Protein AF-A0AB35IXQ9-F1 (afdb_monomer_lite)

Secondary structure (DSSP, 8-state):
--HHHHHHHHHHHHHHHHHT--SB-GGGGG-HHHHHHHHHHHHHHHHHHHHH-TTSPPPPHHHHHHHHHHHHHHHIIIIIIIIHHHHHHHHHTT--TTHHHHHHHHHHHHHHHHIIIIISS---HHHHHHHHHHHHHHHHHHHHHHHHH-BTHHHHHHHHHHHHHHHHHHHHHHHHT--

pLDDT: mean 87.47, std 11.43, range [44.72, 97.62]

Sequence (179 aa):
MFSPLLTAIIPTIIIWLLMGDYPFHFEKLIDYKVWVIAAVTLVATCAMVMFGSRTKEAYKPTELIGMCIEAACMEIPQRAMMQAIVLWLLLKWNLNLLSCILINALIWCGDIIFQAVVIQKQVSVKKLLIEVISSFVFSIGIGYVFYAARCIILPMALHSLERFVTNYHRKANYSFSNE

Radius of gyration: 16.93 Å; chains: 1; bounding box: 35×29×53 Å

Structure (mmCIF, N/CA/C/O backbone):
data_AF-A0AB35IXQ9-F1
#
_entry.id   AF-A0AB35IXQ9-F1
#
loop_
_atom_site.group_PDB
_atom_site.id
_atom_site.type_symbol
_atom_site.label_atom_id
_atom_site.label_alt_id
_atom_site.label_comp_id
_atom_site.label_asym_id
_atom_site.label_entity_id
_atom_site.label_seq_id
_atom_site.pdbx_PDB_ins_code
_atom_site.Cartn_x
_atom_site.Cartn_y
_atom_site.Cartn_z
_atom_site.occupancy
_atom_site.B_iso_or_equiv
_atom_site.auth_seq_id
_atom_site.auth_comp_id
_atom_site.auth_asym_id
_atom_site.auth_atom_id
_atom_site.pdbx_PDB_model_num
ATOM 1 N N . MET A 1 1 ? 18.814 -3.228 2.247 1.00 46.38 1 MET A N 1
ATOM 2 C CA . MET A 1 1 ? 18.122 -1.937 2.412 1.00 46.38 1 MET A CA 1
ATOM 3 C C . MET A 1 1 ? 16.930 -2.177 3.347 1.00 46.38 1 MET A C 1
ATOM 5 O O . MET A 1 1 ? 15.901 -2.631 2.892 1.00 46.38 1 MET A O 1
ATOM 9 N N . PHE A 1 2 ? 17.096 -2.021 4.671 1.00 53.06 2 PHE A N 1
ATOM 10 C CA . PHE A 1 2 ? 16.065 -2.349 5.692 1.00 53.06 2 PHE A CA 1
ATOM 11 C C . PHE A 1 2 ? 15.712 -1.162 6.608 1.00 53.06 2 PHE A C 1
ATOM 13 O O . PHE A 1 2 ? 14.945 -1.304 7.556 1.00 53.06 2 PHE A O 1
ATOM 20 N N . SER A 1 3 ? 16.264 0.022 6.327 1.00 67.12 3 SER A N 1
ATOM 21 C CA . SER A 1 3 ? 16.116 1.200 7.188 1.00 67.12 3 SER A CA 1
ATOM 22 C C . SER A 1 3 ? 14.655 1.659 7.351 1.00 67.12 3 SER A C 1
ATOM 24 O O . SER A 1 3 ? 14.257 1.808 8.504 1.00 67.12 3 SER A O 1
ATOM 26 N N . PRO A 1 4 ? 13.821 1.774 6.292 1.00 70.00 4 PRO A N 1
ATOM 27 C CA . PRO A 1 4 ? 12.439 2.248 6.438 1.00 70.00 4 PRO A CA 1
ATOM 28 C C . PRO A 1 4 ? 11.548 1.288 7.234 1.00 70.00 4 PRO A C 1
ATOM 30 O O . PRO A 1 4 ? 10.753 1.718 8.069 1.00 70.00 4 PRO A O 1
ATOM 33 N N . LEU A 1 5 ? 11.710 -0.022 7.012 1.00 75.50 5 LEU A N 1
ATOM 34 C CA . LEU A 1 5 ? 10.971 -1.051 7.742 1.00 75.50 5 LEU A CA 1
ATOM 35 C C . LEU A 1 5 ? 11.308 -0.998 9.234 1.00 75.50 5 LEU A C 1
ATOM 37 O O . LEU A 1 5 ? 10.406 -0.931 10.061 1.00 75.50 5 LEU A O 1
ATOM 41 N N . LEU A 1 6 ? 12.601 -0.970 9.573 1.00 78.00 6 LEU A N 1
ATOM 42 C CA . LEU A 1 6 ? 13.056 -0.917 10.962 1.00 78.00 6 LEU A CA 1
ATOM 43 C C . LEU A 1 6 ? 12.566 0.348 11.674 1.00 78.00 6 LEU A C 1
ATOM 45 O O . LEU A 1 6 ? 12.098 0.264 12.808 1.00 78.00 6 LEU A O 1
ATOM 49 N N . THR A 1 7 ? 12.599 1.501 10.999 1.00 81.44 7 THR A N 1
ATOM 50 C CA . THR A 1 7 ? 12.069 2.753 11.560 1.00 81.44 7 THR A CA 1
ATOM 51 C C . THR A 1 7 ? 10.556 2.726 11.750 1.00 81.44 7 THR A C 1
ATOM 53 O O . THR A 1 7 ? 10.043 3.420 12.624 1.00 81.44 7 THR A O 1
ATOM 56 N N . ALA A 1 8 ? 9.836 1.920 10.968 1.00 85.50 8 ALA A N 1
ATOM 57 C CA . ALA A 1 8 ? 8.383 1.853 11.018 1.00 85.50 8 ALA A CA 1
ATOM 58 C C . ALA A 1 8 ? 7.841 0.910 12.096 1.00 85.50 8 ALA A C 1
ATOM 60 O O . ALA A 1 8 ? 6.701 1.088 12.516 1.00 85.50 8 ALA A O 1
ATOM 61 N N . ILE A 1 9 ? 8.625 -0.060 12.582 1.00 86.44 9 ILE A N 1
ATOM 62 C CA . ILE A 1 9 ? 8.154 -1.055 13.563 1.00 86.44 9 ILE A CA 1
ATOM 63 C C . ILE A 1 9 ? 7.640 -0.383 14.840 1.00 86.44 9 ILE A C 1
ATOM 65 O O . ILE A 1 9 ? 6.520 -0.659 15.266 1.00 86.44 9 ILE A O 1
ATOM 69 N N . ILE A 1 10 ? 8.427 0.521 15.435 1.00 87.81 10 ILE A N 1
ATOM 70 C CA . ILE A 1 10 ? 8.063 1.157 16.711 1.00 87.81 10 ILE A CA 1
ATOM 71 C C . ILE A 1 10 ? 6.775 1.989 16.569 1.00 87.81 10 ILE A C 1
ATOM 73 O O . ILE A 1 10 ? 5.832 1.728 17.321 1.00 87.81 10 ILE A O 1
ATOM 77 N N . PRO A 1 11 ? 6.654 2.927 15.604 1.00 87.75 11 PRO A N 1
ATOM 78 C CA . PRO A 1 11 ? 5.412 3.679 15.435 1.00 87.75 11 PRO A CA 1
ATOM 79 C C . PRO A 1 11 ? 4.213 2.794 15.066 1.00 87.75 11 PRO A C 1
ATOM 81 O O . PRO A 1 11 ? 3.101 3.077 15.505 1.00 87.75 11 PRO A O 1
ATOM 84 N N . THR A 1 12 ? 4.433 1.708 14.314 1.00 90.12 12 THR A N 1
ATOM 85 C CA . THR A 1 12 ? 3.387 0.725 13.979 1.00 90.12 12 THR A CA 1
ATOM 86 C C . THR A 1 12 ? 2.822 0.063 15.237 1.00 90.12 12 THR A C 1
ATOM 88 O O . THR A 1 12 ? 1.611 0.032 15.431 1.00 90.12 12 THR A O 1
ATOM 91 N N . ILE A 1 13 ? 3.686 -0.425 16.131 1.00 90.19 13 ILE A N 1
ATOM 92 C CA . ILE A 1 13 ? 3.247 -1.061 17.381 1.00 90.19 13 ILE A CA 1
ATOM 93 C C . ILE A 1 13 ? 2.491 -0.054 18.255 1.00 90.19 13 ILE A C 1
ATOM 95 O O . ILE A 1 13 ? 1.425 -0.373 18.779 1.00 90.19 13 ILE A O 1
ATOM 99 N N . ILE A 1 14 ? 3.005 1.174 18.380 1.00 90.62 14 ILE A N 1
ATOM 100 C CA . ILE A 1 14 ? 2.355 2.230 19.166 1.00 90.62 14 ILE A CA 1
ATOM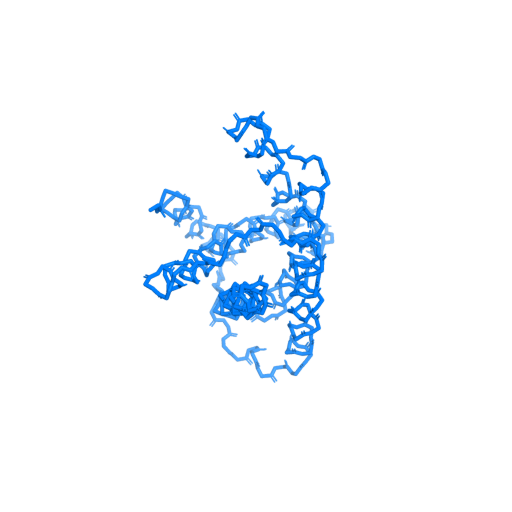 101 C C . ILE A 1 14 ? 0.947 2.510 18.637 1.00 90.62 14 ILE A C 1
ATOM 103 O O . ILE A 1 14 ? 0.001 2.548 19.424 1.00 90.62 14 ILE A O 1
ATOM 107 N N . ILE A 1 15 ? 0.780 2.688 17.321 1.00 91.44 15 ILE A N 1
ATOM 108 C CA . ILE A 1 15 ? -0.535 3.030 16.773 1.00 91.44 15 ILE A CA 1
ATOM 109 C C . ILE A 1 15 ? -1.534 1.876 16.902 1.00 91.44 15 ILE A C 1
ATOM 111 O O . ILE A 1 15 ? -2.702 2.126 17.189 1.00 91.44 15 ILE A O 1
ATOM 115 N N . TRP A 1 16 ? -1.090 0.621 16.786 1.00 90.94 16 TRP A N 1
ATOM 116 C CA . TRP A 1 16 ? -1.952 -0.544 17.019 1.00 90.94 16 TRP A CA 1
ATOM 117 C C . TRP A 1 16 ? -2.456 -0.601 18.462 1.00 90.94 16 TRP A C 1
ATOM 119 O O . TRP A 1 16 ? -3.648 -0.800 18.695 1.00 90.94 16 TRP A O 1
ATOM 129 N N . LEU A 1 17 ? -1.576 -0.339 19.435 1.00 90.75 17 LEU A N 1
ATOM 130 C CA . LEU A 1 17 ? -1.959 -0.257 20.846 1.00 90.75 17 LEU A CA 1
ATOM 131 C C . LEU A 1 17 ? -2.944 0.893 21.103 1.00 90.75 17 LEU A C 1
ATOM 133 O O . LEU A 1 17 ? -3.920 0.710 21.825 1.00 90.75 17 LEU A O 1
ATOM 137 N N . LEU A 1 18 ? -2.726 2.060 20.488 1.00 89.69 18 LEU A N 1
ATOM 138 C CA . LEU A 1 18 ? -3.615 3.221 20.626 1.00 89.69 18 LEU A CA 1
ATOM 139 C C . LEU A 1 18 ? -4.989 3.013 19.980 1.00 89.69 18 LEU A C 1
ATOM 141 O O . LEU A 1 18 ? -5.977 3.568 20.462 1.00 89.69 18 LEU A O 1
ATOM 145 N N . MET A 1 19 ? -5.051 2.265 18.879 1.00 87.62 19 MET A N 1
ATOM 146 C CA . MET A 1 19 ? -6.305 1.910 18.215 1.00 87.62 19 MET A CA 1
ATOM 147 C C . MET A 1 19 ? -7.017 0.730 18.884 1.00 87.62 19 MET A C 1
ATOM 149 O O . MET A 1 19 ? -8.209 0.550 18.650 1.00 87.62 19 MET A O 1
ATOM 153 N N . GLY A 1 20 ? -6.310 -0.052 19.707 1.00 87.12 20 GLY A N 1
ATOM 154 C CA . GLY A 1 20 ? -6.817 -1.308 20.261 1.00 87.12 20 GLY A CA 1
ATOM 155 C C . GLY A 1 20 ? -7.081 -2.355 19.178 1.00 87.12 20 GLY A C 1
ATOM 156 O O . GLY A 1 20 ? -7.997 -3.159 19.320 1.00 87.12 20 GLY A O 1
ATOM 157 N N . ASP A 1 21 ? -6.330 -2.302 18.075 1.00 87.00 21 ASP A N 1
ATOM 158 C CA . ASP A 1 21 ? -6.650 -3.038 16.856 1.00 87.00 21 ASP A CA 1
ATOM 159 C C . ASP A 1 21 ? -5.405 -3.400 16.038 1.00 87.00 21 ASP A C 1
ATOM 161 O O . ASP A 1 21 ? -4.385 -2.715 16.115 1.00 87.00 21 ASP A O 1
ATOM 165 N N . TYR A 1 22 ? -5.483 -4.468 15.242 1.00 88.12 22 TYR A N 1
ATOM 166 C CA . TYR A 1 22 ? -4.343 -5.045 14.528 1.00 88.12 22 TYR A CA 1
ATOM 167 C C . TYR A 1 22 ? -4.695 -5.435 13.083 1.00 88.12 22 TYR A C 1
ATOM 169 O O . TYR A 1 22 ? -5.786 -5.922 12.807 1.00 88.12 22 TYR A O 1
ATOM 177 N N . PRO A 1 23 ? -3.776 -5.275 12.113 1.00 89.56 23 PRO A N 1
ATOM 178 C CA . PRO A 1 23 ? -4.092 -5.435 10.697 1.00 89.56 23 PRO A CA 1
ATOM 179 C C . PRO A 1 23 ? -4.003 -6.895 10.213 1.00 89.56 23 PRO A C 1
ATOM 181 O O . PRO A 1 23 ? -3.388 -7.175 9.180 1.00 89.56 23 PRO A O 1
ATOM 184 N N . PHE A 1 24 ? -4.603 -7.835 10.949 1.00 92.06 24 PHE A N 1
ATOM 185 C CA . PHE A 1 24 ? -4.601 -9.272 10.630 1.00 92.06 24 PHE A CA 1
ATOM 186 C C . PHE A 1 24 ? -6.009 -9.887 10.657 1.00 92.06 24 PHE A C 1
ATOM 188 O O . PHE A 1 24 ? -6.207 -11.000 11.138 1.00 92.06 24 PHE A O 1
ATOM 195 N N . HIS A 1 25 ? -6.986 -9.168 10.102 1.00 91.50 25 HIS A N 1
ATOM 196 C CA . HIS A 1 25 ? -8.378 -9.617 9.988 1.00 91.50 25 HIS A CA 1
ATOM 197 C C . HIS A 1 25 ? -8.602 -10.534 8.775 1.00 91.50 25 HIS A C 1
ATOM 199 O O . HIS A 1 25 ? -9.144 -10.125 7.745 1.00 91.50 25 HIS A O 1
ATOM 205 N N . PHE A 1 26 ? -8.152 -11.786 8.861 1.00 89.94 26 PHE A N 1
ATOM 206 C CA . PHE A 1 26 ? -8.272 -12.752 7.762 1.00 89.94 26 PHE A CA 1
ATOM 207 C C . PHE A 1 26 ? -9.726 -13.072 7.387 1.00 89.94 26 PHE A C 1
ATOM 209 O O . PHE A 1 26 ? -10.017 -13.356 6.228 1.00 89.94 26 PHE A O 1
ATOM 216 N N . GLU A 1 27 ? -10.661 -12.964 8.328 1.00 88.62 27 GLU A N 1
ATOM 217 C CA . GLU A 1 27 ? -12.091 -13.183 8.110 1.00 88.62 27 GLU A CA 1
ATOM 218 C C . GLU A 1 27 ? -12.699 -12.203 7.096 1.00 88.62 27 GLU A C 1
ATOM 220 O O . GLU A 1 27 ? -13.648 -12.539 6.386 1.00 88.62 27 GLU A O 1
ATOM 225 N N . LYS A 1 28 ? -12.131 -10.998 6.976 1.00 86.44 28 LYS A N 1
ATOM 226 C CA . LYS A 1 28 ? -12.590 -9.973 6.029 1.00 86.44 28 LYS A CA 1
ATOM 227 C C . LYS A 1 28 ? -12.092 -10.208 4.603 1.00 86.44 28 LYS A C 1
ATOM 229 O O . LYS A 1 28 ? -12.614 -9.590 3.678 1.00 86.44 28 LYS A O 1
ATOM 234 N N . LEU A 1 29 ? -11.144 -11.126 4.399 1.00 88.19 29 LEU A N 1
ATOM 235 C CA . LEU A 1 29 ? -10.656 -11.496 3.066 1.00 88.19 29 LEU A CA 1
ATOM 236 C C . LEU A 1 29 ? -11.680 -12.295 2.253 1.00 88.19 29 LEU A C 1
ATOM 238 O O . LEU A 1 29 ? -11.497 -12.452 1.054 1.00 88.19 29 LEU A O 1
ATOM 242 N N . ILE A 1 30 ? -12.753 -12.801 2.864 1.00 88.56 30 ILE A N 1
ATOM 243 C CA . ILE A 1 30 ? -13.803 -13.540 2.143 1.00 88.56 30 ILE A CA 1
ATOM 244 C C . ILE A 1 30 ? -14.669 -12.603 1.277 1.00 88.56 30 ILE A C 1
ATOM 246 O O . ILE A 1 30 ? -15.326 -13.059 0.342 1.00 88.56 30 ILE A O 1
ATOM 250 N N . ASP A 1 31 ? -14.666 -11.290 1.538 1.00 91.62 31 ASP A N 1
ATOM 251 C CA . ASP A 1 31 ? -15.480 -10.341 0.775 1.00 91.62 31 ASP A CA 1
ATOM 252 C C . ASP A 1 31 ? -14.973 -10.189 -0.671 1.00 91.62 31 ASP A C 1
ATOM 254 O O . ASP A 1 31 ? -13.904 -9.631 -0.937 1.00 91.62 31 ASP A O 1
ATOM 258 N N . TYR A 1 32 ? -15.782 -10.642 -1.634 1.00 91.62 32 TYR A N 1
ATOM 259 C CA . TYR A 1 32 ? -15.458 -10.576 -3.059 1.00 91.62 32 TYR A CA 1
ATOM 260 C C . TYR A 1 32 ? -15.227 -9.142 -3.558 1.00 91.62 32 TYR A C 1
ATOM 262 O O . TYR A 1 32 ? -14.458 -8.944 -4.498 1.00 91.62 32 TYR A O 1
ATOM 270 N N . LYS A 1 33 ? -15.850 -8.124 -2.943 1.00 92.81 33 LYS A N 1
ATOM 271 C CA . LYS A 1 33 ? -15.685 -6.721 -3.358 1.00 92.81 33 LYS A CA 1
ATOM 272 C C . LYS A 1 33 ? -14.246 -6.254 -3.171 1.00 92.81 33 LYS A C 1
ATOM 274 O O . LYS A 1 33 ? -13.728 -5.521 -4.012 1.00 92.81 33 LYS A O 1
ATOM 279 N N . VAL A 1 34 ? -13.591 -6.722 -2.106 1.00 92.75 34 VAL A N 1
ATOM 280 C CA . VAL A 1 34 ? -12.175 -6.448 -1.835 1.00 92.75 34 VAL A CA 1
ATOM 281 C C . VAL A 1 34 ? -11.314 -6.997 -2.972 1.00 92.75 34 VAL A C 1
ATOM 283 O O . VAL A 1 34 ? -10.461 -6.282 -3.494 1.00 92.75 34 VAL A O 1
ATOM 286 N N . TRP A 1 35 ? -11.581 -8.228 -3.411 1.00 94.81 35 TRP A N 1
ATOM 287 C CA . TRP A 1 35 ? -10.847 -8.868 -4.504 1.00 94.81 35 TRP A CA 1
ATOM 288 C C . TRP A 1 35 ? -11.084 -8.209 -5.860 1.00 94.81 35 TRP A C 1
ATOM 290 O O . TRP A 1 35 ? -10.137 -8.052 -6.627 1.00 94.81 35 TRP A O 1
ATOM 300 N N . VAL A 1 36 ? -12.313 -7.773 -6.147 1.00 95.69 36 VAL A N 1
ATOM 301 C CA . VAL A 1 36 ? -12.620 -7.037 -7.383 1.00 95.69 36 VAL A CA 1
ATOM 302 C C . VAL A 1 36 ? -11.824 -5.733 -7.436 1.00 95.69 36 VAL A C 1
ATOM 304 O O . VAL A 1 36 ? -11.166 -5.456 -8.437 1.00 95.69 36 VAL A O 1
ATOM 307 N N . ILE A 1 37 ? -11.821 -4.954 -6.351 1.00 94.88 37 ILE A N 1
ATOM 308 C CA . ILE A 1 37 ? -11.077 -3.688 -6.296 1.00 94.88 37 ILE A CA 1
ATOM 309 C C . ILE A 1 37 ? -9.569 -3.939 -6.365 1.00 94.88 37 ILE A C 1
ATOM 311 O O . ILE A 1 37 ? -8.872 -3.237 -7.100 1.00 94.88 37 ILE A O 1
ATOM 315 N N . ALA A 1 38 ? -9.065 -4.959 -5.667 1.00 94.94 38 ALA A N 1
ATOM 316 C CA . ALA A 1 38 ? -7.669 -5.376 -5.742 1.00 94.94 38 ALA A CA 1
ATOM 317 C C . ALA A 1 38 ? -7.247 -5.722 -7.178 1.00 94.94 38 ALA A C 1
ATOM 319 O O . ALA A 1 38 ? -6.237 -5.210 -7.661 1.00 94.94 38 ALA A O 1
ATOM 320 N N . ALA A 1 39 ? -8.041 -6.536 -7.879 1.00 95.44 39 ALA A N 1
ATOM 321 C CA . ALA A 1 39 ? -7.761 -6.952 -9.249 1.00 95.44 39 ALA A CA 1
ATOM 322 C C . ALA A 1 39 ? -7.786 -5.767 -10.224 1.00 95.44 39 ALA A C 1
ATOM 324 O O . ALA A 1 39 ? -6.847 -5.592 -10.999 1.00 95.44 39 ALA A O 1
ATOM 325 N N . VAL A 1 40 ? -8.817 -4.916 -10.154 1.00 96.19 40 VAL A N 1
ATOM 326 C CA . VAL A 1 40 ? -8.922 -3.714 -10.999 1.00 96.19 40 VAL A CA 1
ATOM 327 C C . VAL A 1 40 ? -7.741 -2.775 -10.761 1.00 96.19 40 VAL A C 1
ATOM 329 O O . VAL A 1 40 ? -7.138 -2.295 -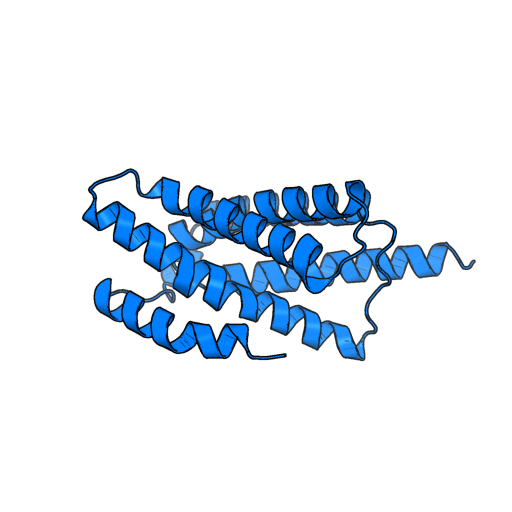11.721 1.00 96.19 40 VAL A O 1
ATOM 332 N N . THR A 1 41 ? -7.377 -2.553 -9.496 1.00 95.56 41 THR A N 1
ATOM 333 C CA . THR A 1 41 ? -6.236 -1.705 -9.128 1.00 95.56 41 THR A CA 1
ATOM 334 C C . THR A 1 41 ? -4.946 -2.260 -9.714 1.00 95.56 41 THR A C 1
ATOM 336 O O . THR A 1 41 ? -4.241 -1.535 -10.408 1.00 95.56 41 THR A O 1
ATOM 339 N N . LEU A 1 42 ? -4.673 -3.549 -9.492 1.00 94.69 42 LEU A N 1
ATOM 340 C CA . LEU A 1 42 ? -3.465 -4.215 -9.969 1.00 94.69 42 LEU A CA 1
ATOM 341 C C . LEU A 1 42 ? -3.341 -4.148 -11.496 1.00 94.69 42 LEU A C 1
ATOM 343 O O . LEU A 1 42 ? -2.278 -3.820 -12.018 1.00 94.69 42 LEU A O 1
ATOM 347 N N . VAL A 1 43 ? -4.424 -4.433 -12.223 1.00 94.50 43 VAL A N 1
ATOM 348 C CA . VAL A 1 43 ? -4.430 -4.374 -13.692 1.00 94.50 43 VAL A CA 1
ATOM 349 C C . VAL A 1 43 ? -4.172 -2.949 -14.176 1.00 94.50 43 VAL A C 1
ATOM 351 O O . VAL A 1 43 ? -3.323 -2.748 -15.047 1.00 94.50 43 VAL A O 1
ATOM 354 N N . ALA A 1 44 ? -4.854 -1.956 -13.598 1.00 93.56 44 ALA A N 1
ATOM 355 C CA . ALA A 1 44 ? -4.680 -0.556 -13.971 1.00 93.56 44 ALA A CA 1
ATOM 356 C C . ALA A 1 44 ? -3.237 -0.082 -13.737 1.00 93.56 44 ALA A C 1
ATOM 358 O O . ALA A 1 44 ? -2.633 0.537 -14.615 1.00 93.56 44 ALA A O 1
ATOM 359 N N . THR A 1 45 ? -2.650 -0.416 -12.586 1.00 91.06 45 THR A N 1
ATOM 360 C CA . THR A 1 45 ? -1.297 0.021 -12.225 1.00 91.06 45 THR A CA 1
ATOM 361 C C . THR A 1 45 ? -0.241 -0.681 -13.062 1.00 91.06 45 THR A C 1
ATOM 363 O O . THR A 1 45 ? 0.648 -0.014 -13.592 1.00 91.06 45 THR A O 1
ATOM 366 N N . CYS A 1 46 ? -0.378 -1.994 -13.276 1.00 90.50 46 CYS A N 1
ATOM 367 C CA . CYS A 1 46 ? 0.489 -2.744 -14.181 1.00 90.50 46 CYS A CA 1
ATOM 368 C C . CYS A 1 46 ? 0.452 -2.142 -15.589 1.00 90.50 46 CYS A C 1
ATOM 370 O O . CYS A 1 46 ? 1.508 -1.843 -16.144 1.00 90.50 46 CYS A O 1
ATOM 372 N N . ALA A 1 47 ? -0.738 -1.874 -16.139 1.00 90.00 47 ALA A N 1
ATOM 373 C CA . ALA A 1 47 ? -0.877 -1.256 -17.455 1.00 90.00 47 ALA A CA 1
ATOM 374 C C . ALA A 1 47 ? -0.159 0.103 -17.519 1.00 90.00 47 ALA A C 1
ATOM 376 O O . ALA A 1 47 ? 0.666 0.328 -18.405 1.00 90.00 47 ALA A O 1
ATOM 377 N N . MET A 1 48 ? -0.393 0.994 -16.552 1.00 87.62 48 MET A N 1
ATOM 378 C CA . MET A 1 48 ? 0.265 2.305 -16.510 1.00 87.62 48 MET A CA 1
ATOM 379 C C . MET A 1 48 ? 1.794 2.199 -16.476 1.00 87.62 48 MET A C 1
ATOM 381 O O . MET A 1 48 ? 2.480 2.913 -17.211 1.00 87.62 48 MET A O 1
ATOM 385 N N . VAL A 1 49 ? 2.336 1.294 -15.659 1.00 84.44 49 VAL A N 1
ATOM 386 C CA . VAL A 1 49 ? 3.785 1.078 -15.550 1.00 84.44 49 VAL A CA 1
ATOM 387 C C . VAL A 1 49 ? 4.349 0.476 -16.839 1.00 84.44 49 VAL A C 1
ATOM 389 O O . VAL A 1 49 ? 5.397 0.918 -17.314 1.00 84.44 49 VAL A O 1
ATOM 392 N N . MET A 1 50 ? 3.655 -0.495 -17.432 1.00 84.44 50 MET A N 1
ATOM 393 C CA . MET A 1 50 ? 4.066 -1.170 -18.666 1.00 84.44 50 MET A CA 1
ATOM 394 C C . MET A 1 50 ? 4.073 -0.221 -19.871 1.00 84.44 50 MET A C 1
ATOM 396 O O . MET A 1 50 ? 5.029 -0.230 -20.647 1.00 84.44 50 MET A O 1
ATOM 400 N N . PHE A 1 51 ? 3.050 0.624 -20.020 1.00 77.56 51 PHE A N 1
ATOM 401 C CA . PHE A 1 51 ? 2.951 1.565 -21.141 1.00 77.56 51 PHE A CA 1
ATOM 402 C C . PHE A 1 51 ? 3.768 2.844 -20.925 1.00 77.56 51 PHE A C 1
ATOM 404 O O . PHE A 1 51 ? 4.265 3.423 -21.893 1.00 77.56 51 PHE A O 1
ATOM 411 N N . GLY A 1 52 ? 3.939 3.278 -19.675 1.00 67.88 52 GLY A N 1
ATOM 412 C CA . GLY A 1 52 ? 4.613 4.529 -19.343 1.00 67.88 52 GLY A CA 1
ATOM 413 C C . GLY A 1 52 ? 6.123 4.418 -19.091 1.00 67.88 52 GLY A C 1
ATOM 414 O O . GLY A 1 52 ? 6.859 5.372 -19.342 1.00 67.88 52 GLY A O 1
ATOM 415 N N . SER A 1 53 ? 6.620 3.266 -18.628 1.00 59.56 53 SER A N 1
ATOM 416 C CA . SER A 1 53 ? 8.011 3.090 -18.180 1.00 59.56 53 SER A CA 1
ATOM 417 C C . SER A 1 53 ? 8.814 2.146 -19.084 1.00 59.56 53 SER A C 1
ATOM 419 O O . SER A 1 53 ? 9.451 1.202 -18.617 1.00 59.56 53 SER A O 1
ATOM 421 N N . ARG A 1 54 ? 8.829 2.413 -20.399 1.00 54.22 54 ARG A N 1
ATOM 422 C CA . ARG A 1 54 ? 9.559 1.604 -21.403 1.00 54.22 54 ARG A CA 1
ATOM 423 C C . ARG A 1 54 ? 11.090 1.555 -21.227 1.00 54.22 54 ARG A C 1
ATOM 425 O O . ARG A 1 54 ? 11.763 0.931 -22.031 1.00 54.22 54 ARG A O 1
ATOM 432 N N . THR A 1 55 ? 11.658 2.221 -20.218 1.00 51.22 55 THR A N 1
ATOM 433 C CA . THR A 1 55 ? 13.114 2.428 -20.096 1.00 51.22 55 THR A CA 1
ATOM 434 C C . THR A 1 55 ? 13.750 1.861 -18.826 1.00 51.22 55 THR A C 1
ATOM 436 O O . THR A 1 55 ? 14.936 2.089 -18.626 1.00 51.22 55 THR A O 1
ATOM 439 N N . LYS A 1 56 ? 13.003 1.224 -17.911 1.00 62.62 56 LYS A N 1
ATOM 440 C CA . LYS A 1 56 ? 13.630 0.527 -16.768 1.00 62.62 56 LYS A CA 1
ATOM 441 C C . LYS A 1 56 ? 14.053 -0.867 -17.244 1.00 62.62 56 LYS A C 1
ATOM 443 O O . LYS A 1 56 ? 13.226 -1.590 -17.800 1.00 62.62 56 LYS A O 1
ATOM 448 N N . GLU A 1 57 ? 15.326 -1.217 -17.070 1.00 65.38 57 GLU A N 1
ATOM 449 C CA . GLU A 1 57 ? 15.822 -2.574 -17.330 1.00 65.38 57 GLU A CA 1
ATOM 450 C C . GLU A 1 57 ? 15.077 -3.593 -16.461 1.00 65.38 57 GLU A C 1
ATOM 452 O O . GLU A 1 57 ? 14.593 -3.278 -15.368 1.00 65.38 57 GLU A O 1
ATOM 457 N N . ALA A 1 58 ? 14.917 -4.808 -16.985 1.00 77.50 58 ALA A N 1
ATOM 458 C CA . ALA A 1 58 ? 14.348 -5.901 -16.214 1.00 77.50 58 ALA A CA 1
ATOM 459 C C . ALA A 1 58 ? 15.363 -6.368 -15.161 1.00 77.50 58 ALA A C 1
ATOM 461 O O . ALA A 1 58 ? 16.532 -6.592 -15.474 1.00 77.50 58 ALA A O 1
ATOM 462 N N . TYR A 1 59 ? 14.904 -6.567 -13.929 1.00 77.06 59 TYR A N 1
ATOM 463 C CA . TYR A 1 59 ? 15.701 -7.183 -12.876 1.00 77.06 59 TYR A CA 1
ATOM 464 C C . TYR A 1 59 ? 16.062 -8.618 -13.248 1.00 77.06 59 TYR A C 1
ATOM 466 O O . TYR A 1 59 ? 15.251 -9.360 -13.824 1.00 77.06 59 TYR A O 1
ATOM 474 N N . LYS A 1 60 ? 17.269 -9.030 -12.849 1.00 82.50 60 LYS A N 1
ATOM 475 C CA . LYS A 1 60 ? 17.722 -10.413 -13.001 1.00 82.50 60 LYS A CA 1
ATOM 476 C C . LYS A 1 60 ? 16.856 -11.351 -12.150 1.00 82.50 60 LYS A C 1
ATOM 478 O O . LYS A 1 60 ? 16.367 -10.943 -11.095 1.00 82.50 60 LYS A O 1
ATOM 483 N N . PRO A 1 61 ? 16.708 -12.634 -12.533 1.00 77.62 61 PRO A N 1
ATOM 484 C CA . PRO A 1 61 ? 15.960 -13.608 -11.731 1.00 77.62 61 PRO A CA 1
ATOM 485 C C . PRO A 1 61 ? 16.434 -13.698 -10.273 1.00 77.62 61 PRO A C 1
ATOM 487 O O . PRO A 1 61 ? 15.619 -13.863 -9.372 1.00 77.62 61 PRO A O 1
ATOM 490 N N . THR A 1 62 ? 17.737 -13.525 -10.038 1.00 78.81 62 THR A N 1
ATOM 491 C CA . THR A 1 62 ? 18.363 -13.532 -8.706 1.00 78.81 62 THR A CA 1
ATOM 492 C C . THR A 1 62 ? 17.980 -12.330 -7.838 1.00 78.81 62 THR A C 1
ATOM 494 O O . THR A 1 62 ? 18.050 -12.418 -6.619 1.00 78.81 62 THR A O 1
ATOM 497 N N . GLU A 1 63 ? 17.561 -11.217 -8.443 1.00 87.25 63 GLU A N 1
ATOM 498 C CA . GLU A 1 63 ? 17.200 -9.963 -7.760 1.00 87.25 63 GLU A CA 1
ATOM 499 C C . GLU A 1 63 ? 15.677 -9.783 -7.641 1.00 87.25 63 GLU A C 1
ATOM 501 O O . GLU A 1 63 ? 15.196 -9.024 -6.800 1.00 87.25 63 GLU A O 1
ATOM 506 N N . LEU A 1 64 ? 14.904 -10.519 -8.450 1.00 88.00 64 LEU A N 1
ATOM 507 C CA . LEU A 1 64 ? 13.443 -10.441 -8.519 1.00 88.00 64 LEU A CA 1
A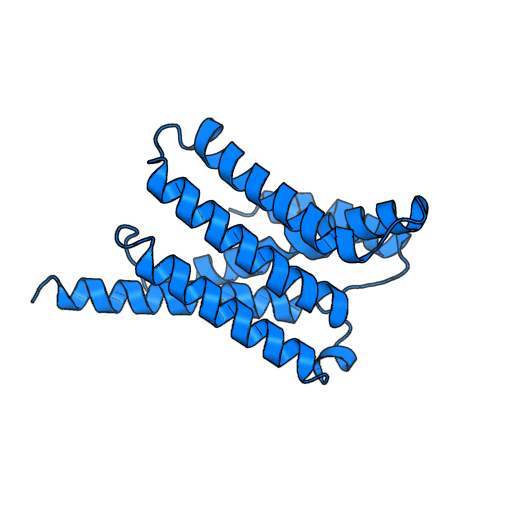TOM 508 C C . LEU A 1 64 ? 12.772 -10.713 -7.168 1.00 88.00 64 LEU A C 1
ATOM 510 O O . LEU A 1 64 ? 11.852 -9.992 -6.782 1.00 88.00 64 LEU A O 1
ATOM 514 N N . ILE A 1 65 ? 13.242 -11.731 -6.443 1.00 89.19 65 ILE A N 1
ATOM 515 C CA . ILE A 1 65 ? 12.704 -12.080 -5.122 1.00 89.19 65 ILE A CA 1
ATOM 516 C C . ILE A 1 65 ? 12.948 -10.935 -4.135 1.00 89.19 65 ILE A C 1
ATOM 518 O O . ILE A 1 65 ? 12.025 -10.538 -3.428 1.00 89.19 65 ILE A O 1
ATOM 522 N N . GLY A 1 66 ? 14.156 -10.361 -4.134 1.00 88.69 66 GLY A N 1
ATOM 523 C CA . GLY A 1 66 ? 14.503 -9.218 -3.289 1.00 88.69 66 GLY A CA 1
ATOM 524 C C . GLY A 1 66 ? 13.591 -8.020 -3.548 1.00 88.69 66 GLY A C 1
ATOM 525 O O . GLY A 1 66 ? 12.992 -7.505 -2.612 1.00 88.69 66 GLY A O 1
ATOM 526 N N . MET A 1 67 ? 13.385 -7.658 -4.817 1.00 88.94 67 MET A N 1
ATOM 527 C CA . MET A 1 67 ? 12.465 -6.580 -5.201 1.00 88.94 67 MET A CA 1
ATOM 528 C C . MET A 1 67 ? 11.021 -6.850 -4.739 1.00 88.94 67 MET A C 1
ATOM 530 O O . MET A 1 67 ? 10.345 -5.941 -4.258 1.00 88.94 67 MET A O 1
ATOM 534 N N . CYS A 1 68 ? 10.528 -8.086 -4.875 1.00 92.31 68 CYS A N 1
ATOM 535 C CA . CYS A 1 68 ? 9.174 -8.437 -4.437 1.00 92.31 68 CYS A CA 1
ATOM 536 C C . CYS A 1 68 ? 9.027 -8.341 -2.912 1.00 92.31 68 CYS A C 1
ATOM 538 O O . CYS A 1 68 ? 7.996 -7.864 -2.436 1.00 92.31 68 CYS A O 1
ATOM 540 N N . ILE A 1 69 ? 10.046 -8.770 -2.160 1.00 92.25 69 ILE A N 1
ATOM 541 C CA . ILE A 1 69 ? 10.083 -8.662 -0.697 1.00 92.25 69 ILE A CA 1
ATOM 542 C C . ILE A 1 69 ? 10.139 -7.196 -0.276 1.00 92.25 69 ILE A C 1
ATOM 544 O O . ILE A 1 69 ? 9.374 -6.794 0.592 1.00 92.25 69 ILE A O 1
ATOM 548 N N . GLU A 1 70 ? 10.991 -6.385 -0.903 1.00 90.50 70 GLU A N 1
ATOM 549 C CA . GLU A 1 70 ? 11.071 -4.951 -0.617 1.00 90.50 70 GLU A CA 1
ATOM 550 C C . GLU A 1 70 ? 9.717 -4.273 -0.842 1.00 90.50 70 GLU A C 1
ATOM 552 O O . GLU A 1 70 ? 9.243 -3.555 0.035 1.00 90.50 70 GLU A O 1
ATOM 557 N N . ALA A 1 71 ? 9.042 -4.573 -1.953 1.00 91.69 71 ALA A N 1
ATOM 558 C CA . ALA A 1 71 ? 7.708 -4.056 -2.241 1.00 91.69 71 ALA A CA 1
ATOM 559 C C . ALA A 1 71 ? 6.664 -4.466 -1.194 1.00 91.69 71 ALA A C 1
ATOM 561 O O . ALA A 1 71 ? 5.929 -3.613 -0.701 1.00 91.69 71 ALA A O 1
ATOM 562 N N . ALA A 1 72 ? 6.644 -5.739 -0.788 1.00 93.88 72 ALA A N 1
ATOM 563 C CA . ALA A 1 72 ? 5.798 -6.184 0.317 1.00 93.88 72 ALA A CA 1
ATOM 564 C C . ALA A 1 72 ? 6.124 -5.425 1.611 1.00 93.88 72 ALA A C 1
ATOM 566 O O . ALA A 1 72 ? 5.232 -4.913 2.283 1.00 93.88 72 ALA A O 1
ATOM 567 N N . CYS A 1 73 ? 7.402 -5.314 1.967 1.00 92.25 73 CYS A N 1
ATOM 568 C CA . CYS A 1 73 ? 7.824 -4.651 3.193 1.00 92.25 73 CYS A CA 1
ATOM 569 C C . CYS A 1 73 ? 7.471 -3.159 3.222 1.00 92.25 73 CYS A C 1
ATOM 571 O O . CYS A 1 73 ? 7.237 -2.646 4.312 1.00 92.25 73 CYS A O 1
ATOM 573 N N . MET A 1 74 ? 7.387 -2.473 2.076 1.00 91.75 74 MET A N 1
ATOM 574 C CA . MET A 1 74 ? 6.987 -1.060 2.009 1.00 91.75 74 MET A CA 1
ATOM 575 C C . MET A 1 74 ? 5.518 -0.821 2.385 1.00 91.75 74 MET A C 1
ATOM 577 O O . MET A 1 74 ? 5.181 0.265 2.858 1.00 91.75 74 MET A O 1
ATOM 581 N N . GLU A 1 75 ? 4.649 -1.831 2.291 1.00 94.88 75 GLU A N 1
ATOM 582 C CA . GLU A 1 75 ? 3.263 -1.692 2.755 1.00 94.88 75 GLU A CA 1
ATOM 583 C C . GLU A 1 75 ? 3.170 -1.568 4.284 1.00 94.88 75 GLU A C 1
ATOM 585 O O . GLU A 1 75 ? 2.204 -1.003 4.793 1.00 94.88 75 GLU A O 1
ATOM 590 N N . ILE A 1 76 ? 4.176 -2.017 5.043 1.00 92.56 76 ILE A N 1
ATOM 591 C CA . ILE A 1 76 ? 4.199 -1.860 6.506 1.00 92.56 76 ILE A CA 1
ATOM 592 C C . ILE A 1 76 ? 4.275 -0.370 6.905 1.00 92.56 76 ILE A C 1
ATOM 594 O O . ILE A 1 76 ? 3.319 0.116 7.518 1.00 92.56 76 ILE A O 1
ATOM 598 N N . PRO A 1 77 ? 5.321 0.404 6.538 1.00 92.69 77 PRO A N 1
ATOM 599 C CA . PRO A 1 77 ? 5.345 1.841 6.800 1.00 92.69 77 PRO A CA 1
ATOM 600 C C . PRO A 1 77 ? 4.176 2.571 6.134 1.00 92.69 77 PRO A C 1
ATOM 602 O O . PRO A 1 77 ? 3.601 3.486 6.720 1.00 92.69 77 PRO A O 1
ATOM 605 N N . GLN A 1 78 ? 3.787 2.175 4.924 1.00 93.81 78 GLN A N 1
ATOM 606 C CA . GLN A 1 78 ? 2.771 2.913 4.184 1.00 93.81 78 GLN A CA 1
ATOM 607 C C . GLN A 1 78 ? 1.349 2.691 4.722 1.00 93.81 78 GLN A C 1
ATOM 609 O O . GLN A 1 78 ? 0.564 3.633 4.782 1.00 93.81 78 GLN A O 1
ATOM 614 N N . ARG A 1 79 ? 0.976 1.470 5.109 1.00 95.00 79 ARG A N 1
ATOM 615 C CA . ARG A 1 79 ? -0.405 1.121 5.491 1.00 95.00 79 ARG A CA 1
ATOM 616 C C . ARG A 1 79 ? -0.533 0.854 6.971 1.00 95.00 79 ARG A C 1
ATOM 618 O O . ARG A 1 79 ? -1.305 1.525 7.652 1.00 95.00 79 ARG A O 1
ATOM 625 N N . ALA A 1 80 ? 0.232 -0.118 7.457 1.00 93.31 80 ALA A N 1
ATOM 626 C CA . ALA A 1 80 ? 0.134 -0.565 8.837 1.00 93.31 80 ALA A CA 1
ATOM 627 C C . ALA A 1 80 ? 0.545 0.532 9.830 1.00 93.31 80 ALA A C 1
ATOM 629 O O . ALA A 1 80 ? 0.018 0.560 10.940 1.00 93.31 80 ALA A O 1
ATOM 630 N N . MET A 1 81 ? 1.433 1.436 9.405 1.00 94.88 81 MET A N 1
ATOM 631 C CA . MET A 1 81 ? 1.839 2.622 10.153 1.00 94.88 81 MET A CA 1
ATOM 632 C C . MET A 1 81 ? 1.100 3.882 9.686 1.00 94.88 81 MET A C 1
ATOM 634 O O . MET A 1 81 ? 0.226 4.376 10.392 1.00 94.88 81 MET A O 1
ATOM 638 N N . MET A 1 82 ? 1.444 4.429 8.513 1.00 95.75 82 MET A N 1
ATOM 639 C CA . MET A 1 82 ? 1.030 5.782 8.129 1.00 95.75 82 MET A CA 1
ATOM 640 C C . MET A 1 82 ? -0.483 5.886 7.916 1.00 95.75 82 MET A C 1
ATOM 642 O O . MET A 1 82 ? -1.122 6.749 8.516 1.00 95.75 82 MET A O 1
ATOM 646 N N . GLN A 1 83 ? -1.097 4.975 7.154 1.00 96.19 83 GLN A N 1
ATOM 647 C CA . GLN A 1 83 ? -2.552 4.995 6.970 1.00 96.19 83 GLN A CA 1
ATOM 648 C C . GLN A 1 83 ? -3.312 4.797 8.294 1.00 96.19 83 GLN A C 1
ATOM 650 O O . GLN A 1 83 ? -4.333 5.453 8.505 1.00 96.19 83 GLN A O 1
ATOM 655 N N . ALA A 1 84 ? -2.803 3.956 9.203 1.00 94.62 84 ALA A N 1
ATOM 656 C CA . ALA A 1 84 ? -3.368 3.778 10.542 1.00 94.62 84 ALA A CA 1
ATOM 657 C C . ALA A 1 84 ? -3.252 5.050 11.405 1.00 94.62 84 ALA A C 1
ATOM 659 O O . ALA A 1 84 ? -4.226 5.445 12.042 1.00 94.62 84 ALA A O 1
ATOM 660 N N . ILE A 1 85 ? -2.108 5.744 11.368 1.00 94.94 85 ILE A N 1
ATOM 661 C CA . ILE A 1 85 ? -1.911 7.032 12.055 1.00 94.94 85 ILE A CA 1
ATOM 662 C C . ILE A 1 85 ? -2.904 8.073 11.535 1.00 94.94 85 ILE A C 1
ATOM 664 O O . ILE A 1 85 ? -3.572 8.737 12.328 1.00 94.94 85 ILE A O 1
ATOM 668 N N . VAL A 1 86 ? -3.043 8.206 10.212 1.00 96.50 86 VAL A N 1
ATOM 669 C CA . VAL A 1 86 ? -4.001 9.153 9.621 1.00 96.50 86 VAL A CA 1
ATOM 670 C C . VAL A 1 86 ? -5.430 8.792 10.018 1.00 96.50 86 VAL A C 1
ATOM 672 O O . VAL A 1 86 ? -6.199 9.672 10.398 1.00 96.50 86 VAL A O 1
ATOM 675 N N . LEU A 1 87 ? -5.792 7.508 9.963 1.00 96.12 87 LEU A N 1
ATOM 676 C CA . LEU A 1 87 ? -7.114 7.037 10.367 1.00 96.12 87 LEU A CA 1
ATOM 677 C C . LEU A 1 87 ? -7.411 7.386 11.832 1.00 96.12 87 LEU A C 1
ATOM 679 O O . LEU A 1 87 ? -8.484 7.905 12.133 1.00 96.12 87 LEU A O 1
ATOM 683 N N . TRP A 1 88 ? -6.452 7.160 12.729 1.00 94.69 88 TRP A N 1
ATOM 684 C CA . TRP A 1 88 ? -6.577 7.507 14.141 1.00 94.69 88 TRP A CA 1
ATOM 685 C C . TRP A 1 88 ? -6.739 9.017 14.366 1.00 94.69 88 TRP A C 1
ATOM 687 O O . TRP A 1 88 ? -7.598 9.427 15.146 1.00 94.69 88 TRP A O 1
ATOM 697 N N . LEU A 1 89 ? -5.978 9.857 13.656 1.00 95.38 89 LEU A N 1
ATOM 698 C CA . LEU A 1 89 ? -6.123 11.316 13.733 1.00 95.38 89 LEU A CA 1
ATOM 699 C C . LEU A 1 89 ? -7.508 11.777 13.261 1.00 95.38 89 LEU A C 1
ATOM 701 O O . LEU A 1 89 ? -8.153 12.580 13.933 1.00 95.38 89 LEU A O 1
ATOM 705 N N . LEU A 1 90 ? -7.998 11.232 12.144 1.00 96.19 90 LEU A N 1
ATOM 706 C CA . LEU A 1 90 ? -9.330 11.551 11.621 1.00 96.19 90 LEU A CA 1
ATOM 707 C C . LEU A 1 90 ? -10.439 11.113 12.584 1.00 96.19 90 LEU A C 1
ATOM 709 O O . LEU A 1 90 ? -11.393 11.865 12.777 1.00 96.19 90 LEU A O 1
ATOM 713 N N . LEU A 1 91 ? -10.290 9.953 13.235 1.00 94.69 91 LEU A N 1
ATOM 714 C CA . LEU A 1 91 ? -11.188 9.508 14.306 1.00 94.69 91 LEU A CA 1
ATOM 715 C C . LEU A 1 91 ? -11.203 10.508 15.470 1.00 94.69 91 LEU A C 1
ATOM 717 O O . LEU A 1 91 ? -12.274 10.891 15.935 1.00 94.69 91 LEU A O 1
ATOM 721 N N . LYS A 1 92 ? -10.031 10.967 15.928 1.00 94.31 92 LYS A N 1
ATOM 722 C CA . LYS A 1 92 ? -9.920 11.930 17.039 1.00 94.31 92 LYS A CA 1
ATOM 723 C C . LYS A 1 92 ? -10.511 13.297 16.719 1.00 94.31 92 LYS A C 1
ATOM 725 O O . LYS A 1 92 ? -11.044 13.944 17.615 1.00 94.31 92 LYS A O 1
ATOM 730 N N . TRP A 1 93 ? -10.436 13.723 15.464 1.00 96.31 93 TRP A N 1
ATOM 731 C CA . TRP A 1 93 ? -11.008 14.988 15.005 1.00 96.31 93 TRP A CA 1
ATOM 732 C C . TRP A 1 93 ? -12.447 14.871 14.494 1.00 96.31 93 TRP A C 1
ATOM 734 O O . TRP A 1 93 ? -13.002 15.870 14.044 1.00 96.31 93 TRP A O 1
ATOM 744 N N . ASN A 1 94 ? -13.063 13.685 14.578 1.00 95.06 94 ASN A N 1
ATOM 745 C CA . ASN A 1 94 ? -14.415 13.417 14.082 1.00 95.06 94 ASN A CA 1
ATOM 746 C C . ASN A 1 94 ? -14.604 13.818 12.601 1.00 95.06 94 ASN A C 1
ATOM 748 O O . ASN A 1 94 ? -15.597 14.436 12.217 1.00 95.06 94 ASN A O 1
ATOM 752 N N . LEU A 1 95 ? -13.609 13.496 11.771 1.00 96.38 95 LEU A N 1
ATOM 753 C CA . LEU A 1 95 ? -13.589 13.775 10.335 1.00 96.38 95 LEU A CA 1
ATOM 754 C C . LEU A 1 95 ? -13.923 12.519 9.516 1.00 96.38 95 LEU A C 1
ATOM 756 O O . LEU A 1 95 ? -13.982 11.403 10.030 1.00 96.38 95 LEU A O 1
ATOM 760 N N . ASN A 1 96 ? -14.118 12.691 8.205 1.00 96.06 96 ASN A N 1
ATOM 761 C CA . ASN A 1 96 ? -14.387 11.575 7.299 1.00 96.06 96 ASN A CA 1
ATOM 762 C C . ASN A 1 96 ? -13.202 10.591 7.253 1.00 96.06 96 ASN A C 1
ATOM 764 O O . ASN A 1 96 ? -12.122 10.931 6.773 1.00 96.06 96 ASN A O 1
ATOM 768 N N . LEU A 1 97 ? -13.432 9.353 7.698 1.00 94.88 97 LEU A N 1
ATOM 769 C CA . LEU A 1 97 ? -12.411 8.308 7.804 1.00 94.88 97 LEU A CA 1
ATOM 770 C C . LEU A 1 97 ? -11.884 7.828 6.451 1.00 94.88 97 LEU A C 1
ATOM 772 O O . LEU A 1 97 ? -10.710 7.477 6.351 1.00 94.88 97 LEU A O 1
ATOM 776 N N . LEU A 1 98 ? -12.709 7.869 5.397 1.00 95.25 98 LEU A N 1
ATOM 777 C CA . LEU A 1 98 ? -12.284 7.499 4.041 1.00 95.25 98 LEU A CA 1
ATOM 778 C C . LEU A 1 98 ? -11.179 8.421 3.513 1.00 95.25 98 LEU A C 1
ATOM 780 O O . LEU A 1 98 ? -10.377 8.004 2.675 1.00 95.25 98 LEU A O 1
ATOM 784 N N . SER A 1 99 ? -11.075 9.644 4.044 1.00 95.88 99 SER A N 1
ATOM 785 C CA . SER A 1 99 ? -9.999 10.575 3.704 1.00 95.88 99 SER A CA 1
ATOM 786 C C . SER A 1 99 ? -8.612 10.032 4.064 1.00 95.88 99 SER A C 1
ATOM 788 O O . SER A 1 99 ? -7.631 10.490 3.480 1.00 95.88 99 SER A O 1
ATOM 790 N N . CYS A 1 100 ? -8.499 9.034 4.956 1.00 96.62 100 CYS A N 1
ATOM 791 C CA . CYS A 1 100 ? -7.209 8.427 5.293 1.00 96.62 100 CYS A CA 1
ATOM 792 C C . CYS A 1 100 ? -6.524 7.808 4.070 1.00 96.62 100 CYS A C 1
ATOM 794 O O . CYS A 1 100 ? -5.305 7.901 3.941 1.00 96.62 100 CYS A O 1
ATOM 796 N N . ILE A 1 101 ? -7.307 7.247 3.142 1.00 97.50 101 ILE A N 1
ATOM 797 C CA . ILE A 1 101 ? -6.815 6.615 1.916 1.00 97.50 101 ILE A CA 1
ATOM 798 C C . ILE A 1 101 ? -6.162 7.671 1.024 1.00 97.50 101 ILE A C 1
ATOM 800 O O . ILE A 1 101 ? -5.022 7.505 0.588 1.00 97.50 101 ILE A O 1
ATOM 804 N N . LEU A 1 102 ? -6.870 8.781 0.794 1.00 97.50 102 LEU A N 1
ATOM 805 C CA . LEU A 1 102 ? -6.395 9.870 -0.054 1.00 97.50 102 LEU A CA 1
ATOM 806 C C . LEU A 1 102 ? -5.167 10.554 0.552 1.00 97.50 102 LEU A C 1
ATOM 808 O O . LEU A 1 102 ? -4.169 10.738 -0.138 1.00 97.50 102 LEU A O 1
ATOM 812 N N . ILE A 1 103 ? -5.214 10.892 1.842 1.00 97.62 103 ILE A N 1
ATOM 813 C CA . ILE A 1 103 ? -4.093 11.539 2.536 1.00 97.62 103 ILE A CA 1
ATOM 814 C C . ILE A 1 103 ? -2.856 10.636 2.495 1.00 97.62 103 ILE A C 1
ATOM 816 O O . ILE A 1 103 ? -1.771 11.107 2.162 1.00 97.62 103 ILE A O 1
ATOM 820 N N . ASN A 1 104 ? -3.007 9.333 2.752 1.00 97.50 104 ASN A N 1
ATOM 821 C CA . ASN A 1 104 ? -1.886 8.400 2.689 1.00 97.50 104 ASN A CA 1
ATOM 822 C C . ASN A 1 104 ? -1.304 8.267 1.272 1.00 97.50 104 ASN A C 1
ATOM 824 O O . ASN A 1 104 ? -0.089 8.175 1.102 1.00 97.50 104 ASN A O 1
ATOM 828 N N . ALA A 1 105 ? -2.153 8.296 0.240 1.00 96.94 105 ALA A N 1
ATOM 829 C CA . ALA A 1 105 ? -1.699 8.327 -1.147 1.00 96.94 105 ALA A CA 1
ATOM 830 C C . ALA A 1 105 ? -0.904 9.595 -1.475 1.00 96.94 105 ALA A C 1
ATOM 832 O O . ALA A 1 105 ? 0.145 9.501 -2.108 1.00 96.94 105 ALA A O 1
ATOM 833 N N . LEU A 1 106 ? -1.347 10.757 -0.994 1.00 97.25 106 LEU A N 1
ATOM 834 C CA . LEU A 1 106 ? -0.634 12.019 -1.184 1.00 97.25 106 LEU A CA 1
ATOM 835 C C . LEU A 1 106 ? 0.714 12.043 -0.452 1.00 97.25 106 LEU A C 1
ATOM 837 O O . LEU A 1 106 ? 1.700 12.479 -1.041 1.00 97.25 106 LEU A O 1
ATOM 841 N N . ILE A 1 107 ? 0.780 11.531 0.784 1.00 96.38 107 ILE A N 1
ATOM 842 C CA . ILE A 1 107 ? 2.039 11.401 1.539 1.00 96.38 107 ILE A CA 1
ATOM 843 C C . ILE A 1 107 ? 3.036 10.539 0.758 1.00 96.38 107 ILE A C 1
ATOM 845 O O . ILE A 1 107 ? 4.183 10.938 0.571 1.00 96.38 107 ILE A O 1
ATOM 849 N N . TRP A 1 108 ? 2.585 9.393 0.242 1.00 94.62 108 TRP A N 1
ATOM 850 C CA . TRP A 1 108 ? 3.421 8.496 -0.556 1.00 94.62 108 TRP A CA 1
ATOM 851 C C . TRP A 1 108 ? 3.931 9.146 -1.849 1.00 94.62 108 TRP A C 1
ATOM 853 O O . TRP A 1 108 ? 5.116 9.075 -2.167 1.00 94.62 108 TRP A O 1
ATOM 863 N N . CYS A 1 109 ? 3.059 9.832 -2.588 1.00 94.88 109 CYS A N 1
ATOM 864 C CA . CYS A 1 109 ? 3.469 10.574 -3.778 1.00 94.88 109 CYS A CA 1
ATOM 865 C C . CYS A 1 109 ? 4.463 11.696 -3.448 1.00 94.88 109 CYS A C 1
ATOM 867 O O . CYS A 1 109 ? 5.397 11.925 -4.216 1.00 94.88 109 CYS A O 1
ATOM 869 N N . GLY A 1 110 ? 4.283 12.371 -2.310 1.00 92.94 110 GLY A N 1
ATOM 870 C CA . GLY A 1 110 ? 5.219 13.369 -1.801 1.00 92.94 110 GLY A CA 1
ATOM 871 C C . GLY A 1 110 ? 6.606 12.784 -1.535 1.00 92.94 110 GLY A C 1
ATOM 872 O O . GLY A 1 110 ? 7.595 13.383 -1.950 1.00 92.94 110 GLY A O 1
ATOM 873 N N . ASP A 1 111 ? 6.679 11.596 -0.930 1.00 90.06 111 ASP A N 1
ATOM 874 C CA . ASP A 1 111 ? 7.939 10.880 -0.695 1.00 90.06 111 ASP A CA 1
ATOM 875 C C . ASP A 1 111 ? 8.645 10.517 -2.013 1.00 90.06 111 ASP A C 1
ATOM 877 O O . ASP A 1 111 ? 9.827 10.811 -2.179 1.00 90.06 111 ASP A O 1
ATOM 881 N N . ILE A 1 112 ? 7.919 10.005 -3.015 1.00 89.44 112 ILE A N 1
ATOM 882 C CA . ILE A 1 112 ? 8.485 9.728 -4.352 1.00 89.44 112 ILE A CA 1
ATOM 883 C C . ILE A 1 112 ? 9.086 10.994 -4.979 1.00 89.44 112 ILE A C 1
ATOM 885 O O . ILE A 1 112 ? 10.203 10.968 -5.501 1.00 89.44 112 ILE A O 1
ATOM 889 N N . ILE A 1 113 ? 8.357 12.113 -4.932 1.00 90.56 113 ILE A N 1
ATOM 890 C CA . ILE A 1 113 ? 8.832 13.393 -5.475 1.00 90.56 113 ILE A CA 1
ATOM 891 C C . ILE A 1 113 ? 10.064 13.871 -4.702 1.00 90.56 113 ILE A C 1
ATOM 893 O O . ILE A 1 113 ? 11.051 14.281 -5.313 1.00 90.56 113 ILE A O 1
ATOM 897 N N . PHE A 1 114 ? 10.030 13.787 -3.373 1.00 88.56 114 PHE A N 1
ATOM 898 C CA . PHE A 1 114 ? 11.139 14.181 -2.513 1.00 88.56 114 PHE A CA 1
ATOM 899 C C . PHE A 1 114 ? 12.399 13.361 -2.811 1.00 88.56 114 PHE A C 1
ATOM 901 O O . PHE A 1 114 ? 13.465 13.935 -3.038 1.00 88.56 114 PHE A O 1
ATOM 908 N N . GLN A 1 115 ? 12.282 12.035 -2.908 1.00 85.69 115 GLN A N 1
ATOM 909 C CA . GLN A 1 115 ? 13.393 11.150 -3.264 1.00 85.69 115 GLN A CA 1
ATOM 910 C C . GLN A 1 115 ? 13.950 11.470 -4.659 1.00 85.69 115 GLN A C 1
ATOM 912 O O . GLN A 1 115 ? 15.168 11.538 -4.842 1.00 85.69 115 GLN A O 1
ATOM 917 N N . ALA A 1 116 ? 13.084 11.731 -5.640 1.00 85.62 116 ALA A N 1
ATOM 918 C CA . ALA A 1 116 ? 13.511 12.076 -6.993 1.00 85.62 116 ALA A CA 1
ATOM 919 C C . ALA A 1 116 ? 14.277 13.412 -7.056 1.00 85.62 116 ALA A C 1
ATOM 921 O O . ALA A 1 116 ? 15.303 13.500 -7.733 1.00 85.62 116 ALA A O 1
ATOM 922 N N . VAL A 1 117 ? 13.803 14.439 -6.342 1.00 83.38 117 VAL A N 1
ATOM 923 C CA . VAL A 1 117 ? 14.386 15.792 -6.359 1.00 83.38 117 VAL A CA 1
ATOM 924 C C . VAL A 1 117 ? 15.654 15.878 -5.508 1.00 83.38 117 VAL A C 1
ATOM 926 O O . VAL A 1 117 ? 16.660 16.427 -5.954 1.00 83.38 117 VAL A O 1
ATOM 929 N N . VAL A 1 118 ? 15.622 15.339 -4.288 1.00 82.88 118 VAL A N 1
ATOM 930 C CA . VAL A 1 118 ? 16.688 15.534 -3.294 1.00 82.88 118 VAL A CA 1
ATOM 931 C C . VAL A 1 118 ? 17.793 14.490 -3.432 1.00 82.88 118 VAL A C 1
ATOM 933 O O . VAL A 1 118 ? 18.973 14.831 -3.332 1.00 82.88 118 VAL A O 1
ATOM 936 N N . ILE A 1 119 ? 17.430 13.227 -3.680 1.00 77.75 119 ILE A N 1
ATOM 937 C CA . ILE A 1 119 ? 18.380 12.107 -3.661 1.00 77.75 119 ILE A CA 1
ATOM 938 C C . ILE A 1 119 ? 18.902 11.816 -5.068 1.00 77.75 119 ILE A C 1
ATOM 940 O O . ILE A 1 119 ? 20.112 11.765 -5.277 1.00 77.75 119 ILE A O 1
ATOM 944 N N . GLN A 1 120 ? 18.008 11.642 -6.046 1.00 72.44 120 GLN A N 1
ATOM 945 C CA . GLN A 1 120 ? 18.397 11.134 -7.368 1.00 72.44 120 GLN A CA 1
ATOM 946 C C . GLN A 1 120 ? 18.897 12.209 -8.347 1.00 72.44 120 GLN A C 1
ATOM 948 O O . GLN A 1 120 ? 19.488 11.842 -9.358 1.00 72.44 120 GLN A O 1
ATOM 953 N N . LYS A 1 121 ? 18.723 13.507 -8.038 1.00 61.97 121 LYS A N 1
ATOM 954 C CA . LYS A 1 121 ? 19.247 14.728 -8.709 1.00 61.97 121 LYS A CA 1
ATOM 955 C C . LYS A 1 121 ? 19.031 14.890 -10.233 1.00 61.97 121 LYS A C 1
ATOM 957 O O . LYS A 1 121 ? 19.065 16.021 -10.706 1.00 61.97 121 LYS A O 1
ATOM 962 N N . GLN A 1 122 ? 18.780 13.835 -11.011 1.00 58.28 122 GLN A N 1
ATOM 963 C CA . GLN A 1 122 ? 18.517 13.865 -12.455 1.00 58.28 122 GLN A CA 1
ATOM 964 C C . GLN A 1 122 ? 17.442 12.840 -12.854 1.00 58.28 122 GLN A C 1
ATOM 966 O O . GLN A 1 122 ? 17.727 11.791 -13.432 1.00 58.28 122 GLN A O 1
ATOM 971 N N . VAL A 1 123 ? 16.174 13.157 -12.583 1.00 66.00 123 VAL A N 1
ATOM 972 C CA . VAL A 1 123 ? 15.029 12.358 -13.050 1.00 66.00 123 VAL A CA 1
ATOM 973 C C . VAL A 1 123 ? 14.282 13.127 -14.139 1.00 66.00 123 VAL A C 1
ATOM 975 O O . VAL A 1 123 ? 13.923 14.288 -13.968 1.00 66.00 123 VAL A O 1
ATOM 978 N N . SER A 1 124 ? 14.026 12.482 -15.281 1.00 79.94 124 SER A N 1
ATOM 979 C CA . SER A 1 124 ? 13.176 13.059 -16.332 1.00 79.94 124 SER 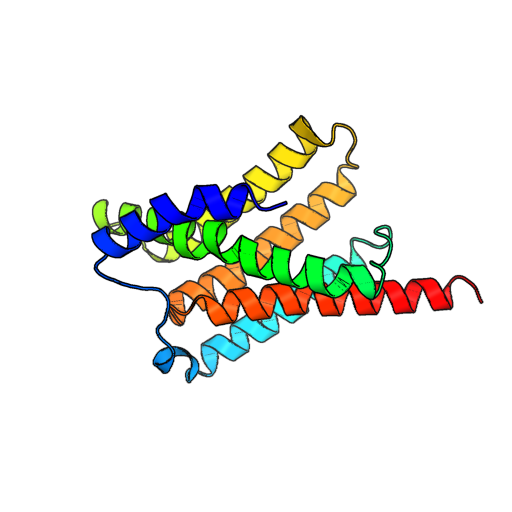A CA 1
ATOM 980 C C . SER A 1 124 ? 11.766 13.315 -15.789 1.00 79.94 124 SER A C 1
ATOM 982 O O . SER A 1 124 ? 11.125 12.386 -15.295 1.00 79.94 124 SER A O 1
ATOM 984 N N . VAL A 1 125 ? 11.252 14.540 -15.955 1.00 82.19 125 VAL A N 1
ATOM 985 C CA . VAL A 1 125 ? 9.913 14.953 -15.484 1.00 82.19 125 VAL A CA 1
ATOM 986 C C . VAL A 1 125 ? 8.822 13.994 -15.959 1.00 82.19 125 VAL A C 1
ATOM 988 O O . VAL A 1 125 ? 7.959 13.601 -15.181 1.00 82.19 125 VAL A O 1
ATOM 991 N N . LYS A 1 126 ? 8.890 13.542 -17.218 1.00 82.19 126 LYS A N 1
ATOM 992 C CA . LYS A 1 126 ? 7.920 12.589 -17.775 1.00 82.19 126 LYS A CA 1
ATOM 993 C C . LYS A 1 126 ? 7.959 11.239 -17.051 1.00 82.19 126 LYS A C 1
ATOM 995 O O . LYS A 1 126 ? 6.909 10.659 -16.793 1.00 82.19 126 LYS A O 1
ATOM 1000 N N . LYS A 1 127 ? 9.155 10.743 -16.714 1.00 81.31 127 LYS A N 1
ATOM 1001 C CA . LYS A 1 127 ? 9.320 9.477 -15.982 1.00 81.31 127 LYS A CA 1
ATOM 1002 C C . LYS A 1 127 ? 8.803 9.606 -14.550 1.00 81.31 127 LYS A C 1
ATOM 1004 O O . LYS A 1 127 ? 8.055 8.739 -14.110 1.00 81.31 127 LYS A O 1
ATOM 1009 N N . LEU A 1 128 ? 9.142 10.707 -13.875 1.00 86.56 128 LEU A N 1
ATOM 1010 C CA . LEU A 1 128 ? 8.663 10.995 -12.524 1.00 86.56 128 LEU A CA 1
ATOM 1011 C C . LEU A 1 128 ? 7.136 11.108 -12.481 1.00 86.56 128 LEU A C 1
ATOM 1013 O O . LEU A 1 128 ? 6.506 10.514 -11.617 1.00 86.56 128 LEU A O 1
ATOM 1017 N N . LEU A 1 129 ? 6.530 11.808 -13.444 1.00 88.25 129 LEU A N 1
ATOM 1018 C CA . LEU A 1 129 ? 5.079 11.962 -13.515 1.00 88.25 129 LEU A CA 1
ATOM 1019 C C . LEU A 1 129 ? 4.371 10.606 -13.634 1.00 88.25 129 LEU A C 1
ATOM 1021 O O . LEU A 1 129 ? 3.424 10.339 -12.904 1.00 88.25 129 LEU A O 1
ATOM 1025 N N . ILE A 1 130 ? 4.850 9.726 -14.513 1.00 86.06 130 ILE A N 1
ATOM 1026 C CA . ILE A 1 130 ? 4.281 8.381 -14.682 1.00 86.06 130 ILE A CA 1
ATOM 1027 C C . ILE A 1 130 ? 4.414 7.568 -13.388 1.00 86.06 130 ILE A C 1
ATOM 1029 O O . ILE A 1 130 ? 3.464 6.903 -12.974 1.00 86.06 130 ILE A O 1
ATOM 1033 N N . GLU A 1 131 ? 5.568 7.649 -12.724 1.00 87.75 131 GLU A N 1
ATOM 1034 C CA . GLU A 1 131 ? 5.821 6.964 -11.455 1.00 87.75 131 GLU A CA 1
ATOM 1035 C C . GLU A 1 131 ? 4.883 7.456 -10.347 1.00 87.75 131 GLU A C 1
ATOM 1037 O O . GLU A 1 131 ? 4.250 6.641 -9.678 1.00 87.75 131 GLU A O 1
ATOM 1042 N N . VAL A 1 132 ? 4.699 8.771 -10.224 1.00 91.69 132 VAL A N 1
ATOM 1043 C CA . VAL A 1 132 ? 3.783 9.389 -9.258 1.00 91.69 132 VAL A CA 1
ATOM 1044 C C . VAL A 1 132 ? 2.329 9.016 -9.540 1.00 91.69 132 VAL A C 1
ATOM 1046 O O . VAL A 1 132 ? 1.642 8.593 -8.616 1.00 91.69 132 VAL A 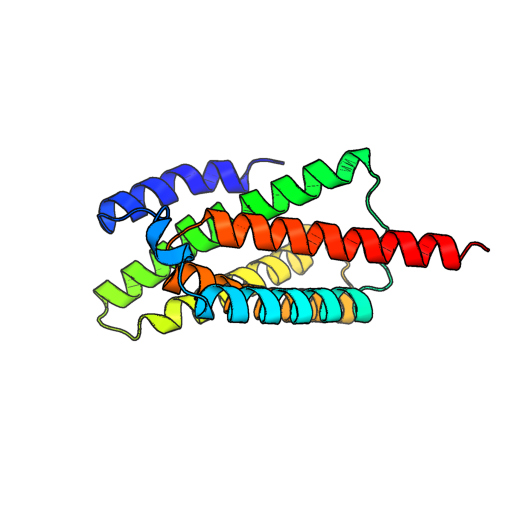O 1
ATOM 1049 N N . ILE A 1 133 ? 1.850 9.117 -10.787 1.00 92.44 133 ILE A N 1
ATOM 1050 C CA . ILE A 1 133 ? 0.447 8.799 -11.115 1.00 92.44 133 ILE A CA 1
ATOM 1051 C C . ILE A 1 133 ? 0.183 7.302 -10.902 1.00 92.44 133 ILE A C 1
ATOM 1053 O O . ILE A 1 133 ? -0.815 6.946 -10.280 1.00 92.44 133 ILE A O 1
ATOM 1057 N N . SER A 1 134 ? 1.077 6.416 -11.358 1.00 91.44 134 SER A N 1
ATOM 1058 C CA . SER A 1 134 ? 0.916 4.968 -11.129 1.00 91.44 134 SER A CA 1
ATOM 1059 C C . SER A 1 134 ? 0.895 4.626 -9.636 1.00 91.44 134 SER A C 1
ATOM 1061 O O . SER A 1 134 ? 0.030 3.875 -9.187 1.00 91.44 134 SER A O 1
ATOM 1063 N N . SER A 1 135 ? 1.773 5.258 -8.853 1.00 93.31 135 SER A N 1
ATOM 1064 C CA . SER A 1 135 ? 1.861 5.076 -7.404 1.00 93.31 135 SER A CA 1
ATOM 1065 C C . SER A 1 135 ? 0.656 5.655 -6.665 1.00 93.31 135 SER A C 1
ATOM 1067 O O . SER A 1 135 ? 0.219 5.086 -5.669 1.00 93.31 135 SER A O 1
ATOM 1069 N N . PHE A 1 136 ? 0.080 6.753 -7.159 1.00 96.19 136 PHE A N 1
ATOM 1070 C CA . PHE A 1 136 ? -1.150 7.338 -6.633 1.00 96.19 136 PHE A CA 1
ATOM 1071 C C . PHE A 1 136 ? -2.343 6.397 -6.830 1.00 96.19 136 PHE A C 1
ATOM 1073 O O . PHE A 1 136 ? -3.051 6.093 -5.870 1.00 96.19 136 PHE A O 1
ATOM 1080 N N . VAL A 1 137 ? -2.530 5.886 -8.054 1.00 96.12 137 VAL A N 1
ATOM 1081 C CA . VAL A 1 137 ? -3.611 4.943 -8.389 1.00 96.12 137 VAL A CA 1
ATOM 1082 C C . VAL A 1 137 ? -3.478 3.659 -7.574 1.00 96.12 137 VAL A C 1
ATOM 1084 O O . VAL A 1 137 ? -4.449 3.229 -6.950 1.00 96.12 137 VAL A O 1
ATOM 1087 N N . PHE A 1 138 ? -2.267 3.094 -7.508 1.00 95.62 138 PHE A N 1
ATOM 1088 C CA . PHE A 1 138 ? -1.982 1.929 -6.672 1.00 95.62 138 PHE A CA 1
ATOM 1089 C C . PHE A 1 138 ? -2.313 2.215 -5.210 1.00 95.62 138 PHE A C 1
ATOM 1091 O O . PHE A 1 138 ? -3.009 1.438 -4.557 1.00 95.62 138 PHE A O 1
ATOM 1098 N N . SER A 1 139 ? -1.883 3.372 -4.704 1.00 96.88 139 SER A N 1
ATOM 1099 C CA . SER A 1 139 ? -2.043 3.703 -3.297 1.00 96.88 139 SER A CA 1
ATOM 1100 C C . SER A 1 139 ? -3.493 3.933 -2.875 1.00 96.88 139 SER A C 1
ATOM 1102 O O . SER A 1 139 ? -3.858 3.561 -1.758 1.00 96.88 139 SER A O 1
ATOM 1104 N N . ILE A 1 140 ? -4.332 4.493 -3.751 1.00 97.56 140 ILE A N 1
ATOM 1105 C CA . ILE A 1 140 ? -5.770 4.626 -3.496 1.00 97.56 140 ILE A CA 1
ATOM 1106 C C . ILE A 1 140 ? -6.440 3.255 -3.482 1.00 97.56 140 ILE A C 1
ATOM 1108 O O . ILE A 1 140 ? -7.144 2.930 -2.526 1.00 97.56 140 ILE A O 1
ATOM 1112 N N . GLY A 1 141 ? -6.223 2.447 -4.520 1.00 96.62 141 GLY A N 1
ATOM 1113 C CA . GLY A 1 141 ? -6.910 1.166 -4.653 1.00 96.62 141 GLY A CA 1
ATOM 1114 C C . GLY A 1 141 ? -6.512 0.178 -3.558 1.00 96.62 141 GLY A C 1
ATOM 1115 O O . GLY A 1 141 ? -7.369 -0.360 -2.856 1.00 96.62 141 GLY A O 1
ATOM 1116 N N . ILE A 1 142 ? -5.208 0.015 -3.324 1.00 96.94 142 ILE A N 1
ATOM 1117 C CA . ILE A 1 142 ? -4.694 -0.843 -2.251 1.00 96.94 142 ILE A CA 1
ATOM 1118 C C . ILE A 1 142 ? -4.965 -0.246 -0.869 1.00 96.94 142 ILE A C 1
ATOM 1120 O O . ILE A 1 142 ? -5.263 -0.981 0.070 1.00 96.94 142 ILE A O 1
ATOM 1124 N N . GLY A 1 143 ? -4.950 1.082 -0.737 1.00 96.88 143 GLY A N 1
ATOM 1125 C CA . GLY A 1 143 ? -5.355 1.759 0.493 1.00 96.88 143 GLY A CA 1
ATOM 1126 C C . GLY A 1 143 ? -6.812 1.481 0.860 1.00 96.88 143 GLY A C 1
ATOM 1127 O O . GLY A 1 143 ? -7.100 1.240 2.033 1.00 96.88 143 GLY A O 1
ATOM 1128 N N . TYR A 1 144 ? -7.717 1.441 -0.122 1.00 96.81 144 TYR A N 1
ATOM 1129 C CA . TYR A 1 144 ? -9.105 1.026 0.086 1.00 96.81 144 TYR A CA 1
ATOM 1130 C C . TYR A 1 144 ? -9.210 -0.455 0.459 1.00 96.81 144 TYR A C 1
ATOM 1132 O O . TYR A 1 144 ? -9.900 -0.793 1.417 1.00 96.81 144 TYR A O 1
ATOM 1140 N N . VAL A 1 145 ? -8.497 -1.334 -0.254 1.00 96.38 145 VAL A N 1
ATOM 1141 C CA . VAL A 1 145 ? -8.431 -2.772 0.062 1.00 96.38 145 VAL A CA 1
ATOM 1142 C C . VAL A 1 145 ? -7.984 -2.986 1.507 1.00 96.38 145 VAL A C 1
ATOM 1144 O O . VAL A 1 145 ? -8.631 -3.725 2.244 1.00 96.38 145 VAL A O 1
ATOM 1147 N N . PHE A 1 146 ? -6.938 -2.285 1.947 1.00 96.75 146 PHE A N 1
ATOM 1148 C CA . PHE A 1 146 ? -6.473 -2.328 3.329 1.00 96.75 146 PHE A CA 1
ATOM 1149 C C . PHE A 1 146 ? 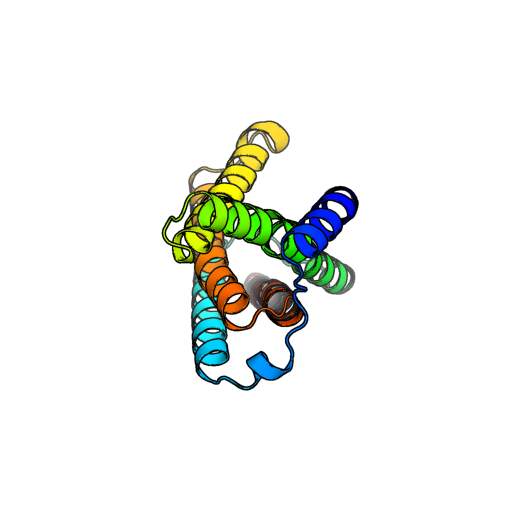-7.507 -1.776 4.315 1.00 96.75 146 PHE A C 1
ATOM 1151 O O . PHE A 1 146 ? -7.734 -2.380 5.358 1.00 96.75 146 PHE A O 1
ATOM 1158 N N . TYR A 1 147 ? -8.163 -0.660 3.989 1.00 95.38 147 TYR A N 1
ATOM 1159 C CA . TYR A 1 147 ? -9.204 -0.070 4.832 1.00 95.38 147 TYR A CA 1
ATOM 1160 C C . TYR A 1 147 ? -10.393 -1.023 5.038 1.00 95.38 147 TYR A C 1
ATOM 1162 O O . TYR A 1 147 ? -10.876 -1.173 6.157 1.00 95.38 147 TYR A O 1
ATOM 1170 N N . ALA A 1 148 ? -10.841 -1.694 3.973 1.00 94.31 148 ALA A N 1
ATOM 1171 C CA . ALA A 1 148 ? -11.984 -2.602 4.010 1.00 94.31 148 ALA A CA 1
ATOM 1172 C C . ALA A 1 148 ? -11.642 -3.963 4.637 1.00 94.31 148 ALA A C 1
ATOM 1174 O O . ALA A 1 148 ? -12.389 -4.466 5.477 1.00 94.31 148 ALA A O 1
ATOM 1175 N N . ALA A 1 149 ? -10.513 -4.557 4.241 1.00 93.19 149 ALA A N 1
ATOM 1176 C CA . ALA A 1 149 ? -10.118 -5.892 4.679 1.00 93.19 149 ALA A CA 1
ATOM 1177 C C . ALA A 1 149 ? -9.368 -5.895 6.013 1.00 93.19 149 ALA A C 1
ATOM 1179 O O . ALA A 1 149 ? -9.312 -6.923 6.674 1.00 93.19 149 ALA A O 1
ATOM 1180 N N . ARG A 1 150 ? -8.747 -4.772 6.393 1.00 92.00 150 ARG A N 1
ATOM 1181 C CA . ARG A 1 150 ? -7.924 -4.632 7.607 1.00 92.00 150 ARG A CA 1
ATOM 1182 C C . ARG A 1 150 ? -6.898 -5.755 7.769 1.00 92.00 150 ARG A C 1
ATOM 1184 O O . ARG A 1 150 ? -6.580 -6.187 8.872 1.00 92.00 150 ARG A O 1
ATOM 1191 N N . CYS A 1 151 ? -6.385 -6.240 6.645 1.00 94.62 151 CYS A N 1
ATOM 1192 C CA . CYS A 1 151 ? -5.411 -7.313 6.572 1.00 94.62 151 CYS A CA 1
ATOM 1193 C C . CYS A 1 151 ? -4.235 -6.817 5.737 1.00 94.62 151 CYS A C 1
ATOM 1195 O O . CYS A 1 151 ? -4.400 -6.549 4.549 1.00 94.62 151 CYS A O 1
ATOM 1197 N N . ILE A 1 152 ? -3.058 -6.674 6.352 1.00 94.88 152 ILE A N 1
ATOM 1198 C CA . ILE A 1 152 ? -1.861 -6.146 5.680 1.00 94.88 152 ILE A CA 1
ATOM 1199 C C . ILE A 1 152 ? -1.275 -7.123 4.654 1.00 94.88 152 ILE A C 1
ATOM 1201 O O . ILE A 1 152 ? -0.669 -6.702 3.673 1.00 94.88 152 ILE A O 1
ATOM 1205 N N . ILE A 1 153 ? -1.516 -8.423 4.834 1.00 95.00 153 ILE A N 1
ATOM 1206 C CA . ILE A 1 153 ? -0.977 -9.480 3.970 1.00 95.00 153 ILE A CA 1
ATOM 1207 C C . ILE A 1 153 ? -1.455 -9.326 2.521 1.00 95.00 153 ILE A C 1
ATOM 1209 O O . ILE A 1 153 ? -0.682 -9.556 1.593 1.00 95.00 153 ILE A O 1
ATOM 1213 N N . LEU A 1 154 ? -2.703 -8.890 2.314 1.00 94.81 154 LEU A N 1
ATOM 1214 C CA . LEU A 1 154 ? -3.256 -8.711 0.973 1.00 94.81 154 LEU A CA 1
ATOM 1215 C C . LEU A 1 154 ? -2.574 -7.556 0.203 1.00 94.81 154 LEU A C 1
ATOM 1217 O O . LEU A 1 154 ? -2.067 -7.818 -0.887 1.00 94.81 154 LEU A O 1
ATOM 1221 N N . PRO A 1 155 ? -2.471 -6.320 0.736 1.00 96.25 155 PRO A N 1
ATOM 1222 C CA . PRO A 1 155 ? -1.625 -5.265 0.174 1.00 96.25 155 PRO A CA 1
ATOM 1223 C C . PRO A 1 155 ? -0.196 -5.710 -0.142 1.00 96.25 155 PRO A C 1
ATOM 1225 O O . PRO A 1 155 ? 0.281 -5.466 -1.248 1.00 96.25 155 PRO A O 1
ATOM 1228 N N . MET A 1 156 ? 0.463 -6.406 0.795 1.00 96.62 156 MET A N 1
ATOM 1229 C CA . MET A 1 156 ? 1.834 -6.893 0.610 1.00 96.62 156 MET A CA 1
ATOM 1230 C C . MET A 1 156 ? 1.933 -7.818 -0.608 1.00 96.62 156 MET A C 1
ATOM 1232 O O . MET A 1 156 ? 2.773 -7.607 -1.481 1.00 96.62 156 MET A O 1
ATOM 1236 N N . ALA A 1 157 ? 1.035 -8.803 -0.699 1.00 96.31 157 ALA A N 1
ATOM 1237 C CA . ALA A 1 157 ? 0.992 -9.740 -1.815 1.00 96.31 157 ALA A CA 1
ATOM 1238 C C . ALA A 1 157 ? 0.694 -9.039 -3.150 1.00 96.31 157 ALA A C 1
ATOM 1240 O O . ALA A 1 157 ? 1.329 -9.346 -4.158 1.00 96.31 157 ALA A O 1
ATOM 1241 N N . LEU A 1 158 ? -0.236 -8.078 -3.165 1.00 96.44 158 LEU A N 1
ATOM 1242 C CA . LEU A 1 158 ? -0.604 -7.330 -4.370 1.00 96.44 158 LEU A CA 1
ATOM 1243 C C . LEU A 1 158 ? 0.540 -6.444 -4.873 1.00 96.44 158 LEU A C 1
ATOM 1245 O O . LEU A 1 158 ? 0.764 -6.384 -6.080 1.00 96.44 158 LEU A O 1
ATOM 1249 N N . HIS A 1 159 ? 1.298 -5.805 -3.979 1.00 95.44 159 HIS A N 1
ATOM 1250 C CA . HIS A 1 159 ? 2.460 -5.007 -4.374 1.00 95.44 159 HIS A CA 1
ATOM 1251 C C . HIS A 1 159 ? 3.604 -5.895 -4.875 1.00 95.44 159 HIS A C 1
ATOM 1253 O O . HIS A 1 159 ? 4.182 -5.617 -5.925 1.00 95.44 159 HIS A O 1
ATOM 1259 N N . SER A 1 160 ? 3.892 -7.017 -4.206 1.00 95.62 160 SER A N 1
ATOM 1260 C CA . SER A 1 160 ? 4.850 -7.998 -4.735 1.00 95.62 160 SER A CA 1
ATOM 1261 C C . SER A 1 160 ? 4.443 -8.499 -6.123 1.00 95.62 160 SER A C 1
ATOM 1263 O O . SER A 1 160 ? 5.287 -8.604 -7.013 1.00 95.62 160 SER A O 1
ATOM 1265 N N . LEU A 1 161 ? 3.152 -8.777 -6.330 1.00 95.44 161 LEU A N 1
ATOM 1266 C CA . LEU A 1 161 ? 2.631 -9.250 -7.608 1.00 95.44 161 LEU A CA 1
ATOM 1267 C C . LEU A 1 161 ? 2.723 -8.179 -8.704 1.00 95.44 161 LEU A C 1
ATOM 1269 O O . LEU A 1 161 ? 3.113 -8.502 -9.824 1.00 95.44 161 LEU A O 1
ATOM 1273 N N . GLU A 1 162 ? 2.437 -6.913 -8.391 1.00 94.25 162 GLU A N 1
ATOM 1274 C CA . GLU A 1 162 ? 2.634 -5.782 -9.311 1.00 94.25 162 GLU A CA 1
ATOM 1275 C C . GLU A 1 162 ? 4.083 -5.728 -9.811 1.00 94.25 162 GLU A C 1
ATOM 1277 O O . GLU A 1 162 ? 4.329 -5.699 -11.022 1.00 94.25 162 GLU A O 1
ATOM 1282 N N . ARG A 1 163 ? 5.058 -5.818 -8.898 1.00 90.94 163 ARG A N 1
ATOM 1283 C CA . ARG A 1 163 ? 6.485 -5.833 -9.254 1.00 90.94 163 ARG A CA 1
ATOM 1284 C C . ARG A 1 163 ? 6.869 -7.049 -10.077 1.00 90.94 163 ARG A C 1
ATOM 1286 O O . ARG A 1 163 ? 7.629 -6.928 -11.038 1.00 90.94 163 ARG A O 1
ATOM 1293 N N . PHE A 1 164 ? 6.339 -8.215 -9.727 1.00 92.56 164 PHE A N 1
ATOM 1294 C CA . PHE A 1 164 ? 6.596 -9.445 -10.461 1.00 92.56 164 PHE A CA 1
ATOM 1295 C C . PHE A 1 164 ? 6.091 -9.357 -11.908 1.00 92.56 164 PHE A C 1
ATOM 1297 O O . PHE A 1 164 ? 6.856 -9.593 -12.847 1.00 92.56 164 PHE A O 1
ATOM 1304 N N . VAL A 1 165 ? 4.828 -8.963 -12.100 1.00 91.69 165 VAL A N 1
ATOM 1305 C CA . VAL A 1 165 ? 4.180 -8.868 -13.418 1.00 91.69 165 VAL A CA 1
ATOM 1306 C C . VAL A 1 165 ? 4.861 -7.818 -14.290 1.00 91.69 165 VAL A C 1
ATOM 1308 O O . VAL A 1 165 ? 5.196 -8.088 -15.446 1.00 91.69 165 VAL A O 1
ATOM 1311 N N . THR A 1 166 ? 5.122 -6.630 -13.742 1.00 89.00 166 THR A N 1
ATOM 1312 C CA . THR A 1 166 ? 5.772 -5.556 -14.503 1.00 89.00 166 THR A CA 1
ATOM 1313 C C . THR A 1 166 ? 7.206 -5.916 -14.889 1.00 89.00 166 THR A C 1
ATOM 1315 O O . THR A 1 166 ? 7.631 -5.598 -16.003 1.00 89.00 166 THR A O 1
ATOM 1318 N N . ASN A 1 167 ? 7.944 -6.634 -14.036 1.00 88.69 167 ASN A N 1
ATOM 1319 C CA . ASN A 1 167 ? 9.277 -7.125 -14.375 1.00 88.69 167 ASN A CA 1
ATOM 1320 C C . ASN A 1 167 ? 9.250 -8.223 -15.446 1.00 88.69 167 ASN A C 1
ATOM 1322 O O . ASN A 1 167 ? 10.064 -8.197 -16.370 1.00 88.69 167 ASN A O 1
ATOM 1326 N N . TYR A 1 168 ? 8.303 -9.160 -15.355 1.00 87.00 168 TYR A N 1
ATOM 1327 C CA . TYR A 1 168 ? 8.135 -10.215 -16.354 1.00 87.00 168 TYR A CA 1
ATOM 1328 C C . TYR A 1 168 ? 7.854 -9.629 -17.745 1.00 87.00 168 TYR A C 1
ATOM 1330 O O . TYR A 1 168 ? 8.514 -9.991 -18.719 1.00 87.00 168 TYR A O 1
ATOM 1338 N N . HIS A 1 169 ? 6.950 -8.647 -17.829 1.00 85.19 169 HIS A N 1
ATOM 1339 C CA . HIS A 1 169 ? 6.665 -7.947 -19.082 1.00 85.19 169 HIS A CA 1
ATOM 1340 C C . HIS A 1 169 ? 7.884 -7.190 -19.633 1.00 85.19 169 HIS A C 1
ATOM 1342 O O . HIS A 1 169 ? 8.141 -7.220 -20.836 1.00 85.19 169 HIS A O 1
ATOM 1348 N N . ARG A 1 170 ? 8.671 -6.530 -18.770 1.00 83.25 170 ARG A N 1
ATOM 1349 C CA . ARG A 1 170 ? 9.921 -5.882 -19.199 1.00 83.25 170 ARG A CA 1
ATOM 1350 C C . ARG A 1 170 ? 10.882 -6.896 -19.807 1.00 83.25 170 ARG A C 1
ATOM 1352 O O . ARG A 1 170 ? 11.383 -6.652 -20.899 1.00 83.25 170 ARG A O 1
ATOM 1359 N N . LYS A 1 171 ? 11.095 -8.039 -19.146 1.00 81.19 171 LYS A N 1
ATOM 1360 C CA . LYS A 1 171 ? 11.985 -9.097 -19.643 1.00 81.19 171 LYS A CA 1
ATOM 1361 C C . LYS A 1 171 ? 11.569 -9.580 -21.036 1.00 81.19 171 LYS A C 1
ATOM 1363 O O . LYS A 1 171 ? 12.432 -9.686 -21.900 1.00 81.19 171 LYS A O 1
ATOM 1368 N N . ALA A 1 172 ? 10.273 -9.811 -21.255 1.00 78.19 172 ALA A N 1
ATOM 1369 C CA . ALA A 1 172 ? 9.751 -10.230 -22.555 1.00 78.19 172 ALA A CA 1
ATOM 1370 C C . ALA A 1 172 ? 10.055 -9.202 -23.663 1.00 78.19 172 ALA A C 1
ATOM 1372 O O . ALA A 1 172 ? 10.550 -9.564 -24.726 1.00 78.19 172 ALA A O 1
ATOM 1373 N N . ASN A 1 173 ? 9.848 -7.907 -23.407 1.00 72.50 173 ASN A N 1
ATOM 1374 C CA . ASN A 1 173 ? 10.125 -6.866 -24.406 1.00 72.50 173 ASN A CA 1
ATOM 1375 C C . ASN A 1 173 ? 11.623 -6.676 -24.704 1.00 72.50 173 ASN A C 1
ATOM 1377 O O . ASN A 1 173 ? 11.975 -6.330 -25.830 1.00 72.50 173 ASN A O 1
ATOM 1381 N N . TYR A 1 174 ? 12.504 -6.915 -23.725 1.00 65.38 174 TYR A N 1
ATOM 1382 C CA . TYR A 1 174 ? 13.955 -6.900 -23.946 1.00 65.38 174 TYR A CA 1
ATOM 1383 C C . TYR A 1 174 ? 14.424 -8.065 -24.827 1.00 65.38 174 TYR A C 1
ATOM 1385 O O . TYR A 1 174 ? 15.291 -7.853 -25.668 1.00 65.38 174 TYR A O 1
ATOM 1393 N N . SER A 1 175 ? 13.852 -9.268 -24.681 1.00 60.53 175 SER A N 1
ATOM 1394 C CA . SER A 1 175 ? 14.181 -10.388 -25.578 1.00 60.53 175 SER A CA 1
ATOM 1395 C C . SER A 1 175 ? 13.734 -10.135 -27.019 1.00 60.53 175 SER A C 1
ATOM 1397 O O . SER A 1 175 ? 14.506 -10.408 -27.924 1.00 60.53 175 SER A O 1
ATOM 1399 N N . PHE A 1 176 ? 12.559 -9.532 -27.236 1.00 57.78 176 PHE A N 1
ATOM 1400 C CA . PHE A 1 176 ? 12.055 -9.230 -28.588 1.00 57.78 176 PHE A CA 1
ATOM 1401 C C . PHE A 1 176 ? 12.771 -8.071 -29.296 1.00 57.78 176 PHE A C 1
ATOM 1403 O O . PHE A 1 176 ? 12.639 -7.930 -30.502 1.00 57.78 176 PHE A O 1
ATOM 1410 N N . SER A 1 177 ? 13.480 -7.206 -28.565 1.00 56.16 177 SER A N 1
ATOM 1411 C CA . SER A 1 177 ? 14.207 -6.074 -29.166 1.00 56.16 177 SER A CA 1
ATOM 1412 C C . SER A 1 177 ? 15.628 -6.439 -29.616 1.00 56.16 177 SER A C 1
ATOM 1414 O O . SER A 1 177 ? 16.281 -5.622 -30.258 1.00 56.16 177 SER A O 1
ATOM 1416 N N . ASN A 1 178 ? 16.113 -7.628 -29.237 1.00 53.16 178 ASN A N 1
ATOM 1417 C CA . ASN A 1 178 ? 17.464 -8.123 -29.522 1.00 53.16 178 ASN A CA 1
ATOM 1418 C C . ASN A 1 178 ? 17.477 -9.290 -30.538 1.00 53.16 178 ASN A C 1
ATOM 1420 O O . ASN A 1 178 ? 18.524 -9.915 -30.712 1.00 53.16 178 ASN A O 1
ATOM 1424 N N . GLU A 1 179 ? 16.338 -9.580 -31.173 1.00 44.72 179 GLU A N 1
ATOM 1425 C CA . GLU A 1 179 ? 16.187 -10.470 -32.338 1.00 44.72 179 GLU A CA 1
ATOM 1426 C C . GLU A 1 179 ? 15.976 -9.631 -33.605 1.00 44.72 179 GLU A C 1
ATOM 1428 O O . GLU A 1 179 ? 16.532 -10.017 -34.658 1.00 44.72 179 GLU A O 1
#

Organism: Mediterraneibacter gnavus (NCBI:txid33038)

Foldseek 3Di:
DCVLLVVLPVLLVVLCVVVVHALAQVVLVVDVVLVVLLVVLLVVLLVLCQVQVLDDAFDDPVCLVVQLQVQLSVLSCLASRQLSVLLVVCVVVVHDSLVSLQVSLVVVLVVLVCCVVPPVPDDDPSNNVSVSVSSSSNSNSLNVSCVRRSHSNSSSNSRSVSSNSSSVSNVVVVVVVVD